Protein AF-A0ABD2ZDA0-F1 (afdb_monomer_lite)

InterPro domains:
  IPR023211 DNA polymerase, palm domain superfamily [G3DSA:3.90.1600.10] (10-129)
  IPR043502 DNA/RNA polymerase superfamily [SSF56672] (14-133)

Organism: NCBI:txid153742

pLDDT: mean 84.56, std 15.09, range [45.0, 97.44]

Secondary structure (DSSP, 8-state):
---TT---------------S----PPP---HHHHHHHHHHHHHHHHHHHTSTTEEEEETTEEEESSPPPGGGB-SSSTTSB-----EEEEEEEETTEEEEEETTS-EEEEE-STTGGG--HHHHHHHHH-TT--------------

Structure (mmCIF, N/CA/C/O backbone):
data_AF-A0ABD2ZDA0-F1
#
_entry.id   AF-A0ABD2ZDA0-F1
#
loop_
_atom_site.group_PDB
_atom_site.id
_atom_site.type_symbol
_atom_site.label_atom_id
_atom_site.label_alt_id
_atom_site.label_comp_id
_atom_site.label_asym_id
_atom_site.label_entity_id
_atom_site.label_seq_id
_atom_site.pdbx_PDB_ins_code
_atom_site.Cartn_x
_atom_site.Cartn_y
_atom_site.Cartn_z
_atom_site.occupancy
_atom_site.B_iso_or_equiv
_atom_site.auth_seq_id
_atom_site.auth_comp_id
_atom_site.auth_asym_id
_atom_site.auth_atom_id
_atom_site.pdbx_PDB_model_num
ATOM 1 N N . MET A 1 1 ? 31.468 -8.366 -7.975 1.00 45.00 1 MET A N 1
ATOM 2 C CA . MET A 1 1 ? 31.506 -8.985 -9.316 1.00 45.00 1 MET A CA 1
ATOM 3 C C . MET A 1 1 ? 30.164 -8.735 -9.974 1.00 45.00 1 MET A C 1
ATOM 5 O O . MET A 1 1 ? 29.154 -9.042 -9.355 1.00 45.00 1 MET A O 1
ATOM 9 N N . LEU A 1 2 ? 30.150 -8.108 -11.151 1.00 51.12 2 LEU A N 1
ATOM 10 C CA . LEU A 1 2 ? 28.949 -8.007 -11.988 1.00 51.12 2 LEU A CA 1
ATOM 11 C C . LEU A 1 2 ? 28.639 -9.414 -12.516 1.00 51.12 2 LEU A C 1
ATOM 13 O O . LEU A 1 2 ? 29.551 -10.078 -13.000 1.00 51.12 2 LEU A O 1
ATOM 17 N N . SER A 1 3 ? 27.410 -9.895 -12.334 1.00 70.81 3 SER A N 1
ATOM 18 C CA . SER A 1 3 ? 26.974 -11.212 -12.817 1.00 70.81 3 SER A CA 1
ATOM 19 C C . SER A 1 3 ? 26.582 -11.160 -14.296 1.00 70.81 3 SER A C 1
ATOM 21 O O . SER A 1 3 ? 26.270 -10.083 -14.806 1.00 70.81 3 SER A O 1
ATOM 23 N N . ASP A 1 4 ? 26.517 -12.323 -14.951 1.00 67.94 4 ASP A N 1
ATOM 24 C CA . ASP A 1 4 ? 26.238 -12.489 -16.392 1.00 67.94 4 ASP A CA 1
ATOM 25 C C . ASP A 1 4 ? 24.896 -11.893 -16.873 1.00 67.94 4 ASP A C 1
ATOM 27 O O . ASP A 1 4 ? 24.690 -11.715 -18.070 1.00 67.94 4 ASP A O 1
ATOM 31 N N . ASN A 1 5 ? 24.008 -11.502 -15.951 1.00 67.06 5 ASN A N 1
ATOM 32 C CA . ASN A 1 5 ? 22.731 -10.838 -16.243 1.00 67.06 5 ASN A CA 1
ATOM 33 C C . ASN A 1 5 ? 22.738 -9.325 -15.938 1.00 67.06 5 ASN A C 1
ATOM 35 O O . ASN A 1 5 ? 21.679 -8.711 -15.797 1.00 67.06 5 ASN A O 1
ATOM 39 N N . SER A 1 6 ? 23.914 -8.710 -15.795 1.00 53.19 6 SER A N 1
ATOM 40 C CA . SER A 1 6 ? 24.053 -7.281 -15.493 1.00 53.19 6 SER A CA 1
ATOM 41 C C . SER A 1 6 ? 24.325 -6.479 -16.768 1.00 53.19 6 SER A C 1
ATOM 43 O O . SER A 1 6 ? 25.424 -6.527 -17.314 1.00 53.19 6 SER A O 1
ATOM 45 N N . PHE A 1 7 ? 23.351 -5.687 -17.223 1.00 68.00 7 PHE A N 1
ATOM 46 C CA . PHE A 1 7 ? 23.544 -4.752 -18.336 1.00 68.00 7 PHE A CA 1
ATOM 47 C C . PHE A 1 7 ? 23.898 -3.362 -17.798 1.00 68.00 7 PHE A C 1
ATOM 49 O O . PHE A 1 7 ? 23.071 -2.697 -17.176 1.00 68.00 7 PHE A O 1
ATOM 56 N N . ILE A 1 8 ? 25.131 -2.909 -18.040 1.00 67.06 8 ILE A N 1
ATOM 57 C CA . ILE A 1 8 ? 25.540 -1.526 -17.771 1.00 67.06 8 ILE A CA 1
ATOM 58 C C . ILE A 1 8 ? 25.254 -0.702 -19.022 1.00 67.06 8 ILE A C 1
ATOM 60 O O . ILE A 1 8 ? 25.855 -0.920 -20.071 1.00 67.06 8 ILE A O 1
ATOM 64 N N . VAL A 1 9 ? 24.351 0.266 -18.900 1.00 57.94 9 VAL A N 1
ATOM 65 C CA . VAL A 1 9 ? 24.087 1.243 -19.957 1.00 57.94 9 VAL A CA 1
ATOM 66 C C . VAL A 1 9 ? 24.847 2.521 -19.618 1.00 57.94 9 VAL A C 1
ATOM 68 O O . VAL A 1 9 ? 24.489 3.232 -18.682 1.00 57.94 9 VAL A O 1
ATOM 71 N N . ALA A 1 10 ? 25.912 2.802 -20.368 1.00 51.44 10 ALA A N 1
ATOM 72 C CA . ALA A 1 10 ? 26.668 4.045 -20.271 1.00 51.44 10 ALA A CA 1
ATOM 73 C C . ALA A 1 10 ? 26.333 4.941 -21.470 1.00 51.44 10 ALA A C 1
ATOM 75 O O . ALA A 1 10 ? 26.442 4.516 -22.619 1.00 51.44 10 ALA A O 1
ATOM 76 N N . TYR A 1 11 ? 25.942 6.189 -21.208 1.00 52.81 11 TYR A N 1
ATOM 77 C CA . TYR A 1 11 ? 25.716 7.186 -22.252 1.00 52.81 11 TYR A CA 1
ATOM 78 C C . TYR A 1 11 ? 26.914 8.130 -22.327 1.00 52.81 11 TYR A C 1
ATOM 80 O O . TYR A 1 11 ? 27.258 8.785 -21.345 1.00 52.81 11 TYR A O 1
ATOM 88 N N . HIS A 1 12 ? 27.529 8.232 -23.504 1.00 52.88 12 HIS A N 1
ATOM 89 C CA . HIS A 1 12 ? 28.563 9.225 -23.773 1.00 52.88 12 HIS A CA 1
ATOM 90 C C . HIS A 1 12 ? 27.909 10.503 -24.317 1.00 52.88 12 HIS A C 1
ATOM 92 O O . HIS A 1 12 ? 27.517 10.555 -25.482 1.00 52.88 12 HIS A O 1
ATOM 98 N N . SER A 1 13 ? 27.766 11.545 -23.493 1.00 57.31 13 SER A N 1
ATOM 99 C CA . SER A 1 13 ? 27.327 12.860 -23.982 1.00 57.31 13 SER A CA 1
ATOM 100 C C . SER A 1 13 ? 28.547 13.668 -24.417 1.00 57.31 13 SER A C 1
ATOM 102 O O . SER A 1 13 ? 29.325 14.101 -23.566 1.00 57.31 13 SER A O 1
ATOM 104 N N . ASN A 1 14 ? 28.719 13.889 -25.720 1.00 53.97 14 ASN A N 1
ATOM 105 C CA . ASN A 1 14 ? 29.797 14.737 -26.223 1.00 53.97 14 ASN A CA 1
ATOM 106 C C . ASN A 1 14 ? 29.430 16.208 -25.952 1.00 53.97 14 ASN A C 1
ATOM 108 O O . ASN A 1 14 ? 28.667 16.814 -26.703 1.00 53.97 14 ASN A O 1
ATOM 112 N N . ARG A 1 15 ? 29.885 16.769 -24.826 1.00 52.94 15 ARG A N 1
ATOM 113 C CA . ARG A 1 15 ? 29.651 18.181 -24.494 1.00 52.94 15 ARG 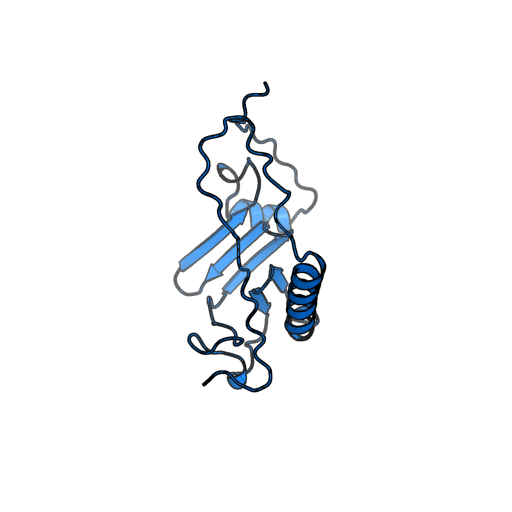A CA 1
ATOM 114 C C . ARG A 1 15 ? 30.700 19.033 -25.204 1.00 52.94 15 ARG A C 1
ATOM 116 O O . ARG A 1 15 ? 31.781 19.244 -24.667 1.00 52.94 15 ARG A O 1
ATOM 123 N N . TYR A 1 16 ? 30.383 19.527 -26.398 1.00 54.91 16 TYR A N 1
ATOM 124 C CA . TYR A 1 16 ? 31.135 20.641 -26.972 1.00 54.91 16 TYR A CA 1
ATOM 125 C C . TYR A 1 16 ? 30.946 21.873 -26.078 1.00 54.91 16 TYR A C 1
ATOM 127 O O . TYR A 1 16 ? 29.831 22.357 -25.892 1.00 54.91 16 TYR A O 1
ATOM 135 N N . SER A 1 17 ? 32.041 22.357 -25.493 1.00 53.47 17 SER A N 1
ATOM 136 C CA . SER A 1 17 ? 32.105 23.622 -24.765 1.00 53.47 17 SER A CA 1
ATOM 137 C C . SER A 1 17 ? 32.195 24.774 -25.771 1.00 53.47 17 SER A C 1
ATOM 139 O O . SER A 1 17 ? 33.286 25.244 -26.085 1.00 53.47 17 SER A O 1
ATOM 141 N N . GLY A 1 18 ? 31.060 25.187 -26.329 1.00 51.84 18 GLY A N 1
ATOM 142 C CA . GLY A 1 18 ? 30.956 26.352 -27.210 1.00 51.84 18 GLY A CA 1
ATOM 143 C C . GLY A 1 18 ? 29.926 27.329 -26.657 1.00 51.84 18 GLY A C 1
ATOM 144 O O . GLY A 1 18 ? 28.793 26.946 -26.385 1.00 51.84 18 GLY A O 1
ATOM 145 N N . SER A 1 19 ? 30.333 28.574 -26.439 1.00 55.81 19 SER A N 1
ATOM 146 C CA . SER A 1 19 ? 29.537 29.654 -25.853 1.00 55.81 19 SER A CA 1
ATOM 147 C C . SER A 1 19 ? 28.524 30.258 -26.838 1.00 55.81 19 SER A C 1
ATOM 149 O O . SER A 1 19 ? 28.593 31.457 -27.104 1.00 55.81 19 SER A O 1
ATOM 151 N N . ASP A 1 20 ? 27.593 29.465 -27.371 1.00 54.75 20 ASP A N 1
ATOM 152 C CA . ASP A 1 20 ? 26.537 29.971 -28.257 1.00 54.75 20 ASP A CA 1
ATOM 153 C C . ASP A 1 20 ? 25.182 30.036 -27.549 1.00 54.75 20 ASP A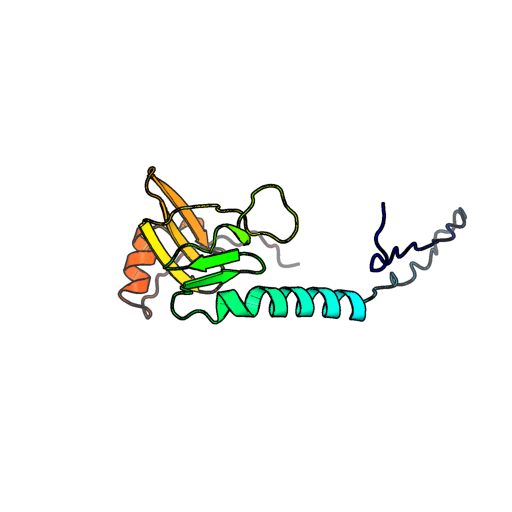 C 1
ATOM 155 O O . ASP A 1 20 ? 24.698 29.066 -26.965 1.00 54.75 20 ASP A O 1
ATOM 159 N N . ARG A 1 21 ? 24.567 31.224 -27.599 1.00 55.66 21 ARG A N 1
ATOM 160 C CA . ARG A 1 21 ? 23.268 31.541 -26.978 1.00 55.66 21 ARG A CA 1
ATOM 161 C C . ARG A 1 21 ? 22.070 30.913 -27.705 1.00 55.66 21 ARG A C 1
ATOM 163 O O . ARG A 1 21 ? 20.959 31.040 -27.208 1.00 55.66 21 ARG A O 1
ATOM 170 N N . ASP A 1 22 ? 22.315 30.178 -28.789 1.00 58.38 22 ASP A N 1
ATOM 171 C CA . ASP A 1 22 ? 21.342 29.381 -29.549 1.00 58.38 22 ASP A CA 1
ATOM 172 C C . ASP A 1 22 ? 21.603 27.873 -29.374 1.00 58.38 22 ASP A C 1
ATOM 174 O O . ASP A 1 22 ? 21.623 27.087 -30.323 1.00 58.38 22 ASP A O 1
ATOM 178 N N . TYR A 1 23 ? 21.849 27.450 -28.132 1.00 62.75 23 TYR A N 1
ATOM 179 C CA . TYR A 1 23 ? 22.054 26.045 -27.790 1.00 62.75 23 TYR A CA 1
ATOM 180 C C . TYR A 1 23 ? 20.750 25.255 -27.989 1.00 62.75 23 TYR A C 1
ATOM 182 O O . TYR A 1 23 ? 19.868 25.251 -27.126 1.00 62.75 23 TYR A O 1
ATOM 190 N N . TRP A 1 24 ? 20.617 24.572 -29.131 1.00 64.50 24 TRP A N 1
ATOM 191 C CA . TRP A 1 24 ? 19.599 23.538 -29.326 1.00 64.50 24 TRP A CA 1
ATOM 192 C C . TRP A 1 24 ? 19.752 22.498 -28.214 1.00 64.50 24 TRP A C 1
ATOM 194 O O . TRP A 1 24 ? 20.770 21.814 -28.142 1.00 64.50 24 TRP A O 1
ATOM 204 N N . ASN A 1 25 ? 18.756 22.401 -27.331 1.00 68.06 25 ASN A N 1
ATOM 205 C CA . ASN A 1 25 ? 18.695 21.380 -26.293 1.00 68.06 25 ASN A CA 1
ATOM 206 C C . ASN A 1 25 ? 18.030 20.137 -26.901 1.00 68.06 25 ASN A C 1
ATOM 208 O O . ASN A 1 25 ? 16.795 20.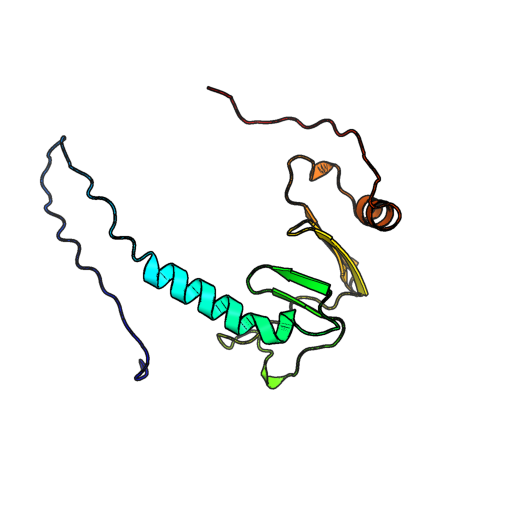098 -26.956 1.00 68.06 25 ASN A O 1
ATOM 212 N N . PRO A 1 26 ? 18.793 19.151 -27.418 1.00 67.19 26 PRO A N 1
ATOM 213 C CA . PRO A 1 26 ? 18.181 17.971 -27.998 1.00 67.19 26 PRO A CA 1
ATOM 214 C C . PRO A 1 26 ? 17.330 17.281 -26.925 1.00 67.19 26 PRO A C 1
ATOM 216 O O . PRO A 1 26 ? 17.746 17.221 -25.763 1.00 67.19 26 PRO A O 1
ATOM 219 N N . PRO A 1 27 ? 16.146 16.755 -27.284 1.00 67.44 27 PRO A N 1
ATOM 220 C CA . PRO A 1 27 ? 15.348 15.988 -26.345 1.00 67.44 27 PRO A CA 1
ATOM 221 C C . PRO A 1 27 ? 16.218 14.876 -25.762 1.00 67.44 27 PRO A C 1
ATOM 223 O O . PRO A 1 27 ? 16.902 14.149 -26.486 1.00 67.44 27 PRO A O 1
ATOM 226 N N . THR A 1 28 ? 16.233 14.781 -24.436 1.00 69.50 28 THR A N 1
ATOM 227 C CA . THR A 1 28 ? 16.944 13.718 -23.737 1.00 69.50 28 THR A CA 1
ATOM 228 C C . THR A 1 28 ? 16.457 12.379 -24.273 1.00 69.50 28 THR A C 1
ATOM 230 O O . THR A 1 28 ? 15.254 12.112 -24.285 1.00 69.50 28 THR A O 1
ATOM 233 N N . ASN A 1 29 ? 17.393 11.539 -24.729 1.00 70.62 29 ASN A N 1
ATOM 234 C CA . ASN A 1 29 ? 17.090 10.172 -25.139 1.00 70.62 29 ASN A CA 1
ATOM 235 C C . ASN A 1 29 ? 16.457 9.446 -23.948 1.00 70.62 29 ASN A C 1
ATOM 237 O O . ASN A 1 29 ? 17.143 9.021 -23.019 1.00 70.62 29 ASN A O 1
ATOM 241 N N . SER A 1 30 ? 15.131 9.353 -23.956 1.00 79.00 30 SER A N 1
ATOM 242 C CA . SER A 1 30 ? 14.365 8.629 -22.955 1.00 79.00 30 SER A CA 1
ATOM 243 C C . SER A 1 30 ? 14.122 7.220 -23.477 1.00 79.00 30 SER A C 1
ATOM 245 O O . SER A 1 30 ? 13.498 7.011 -24.514 1.00 79.00 30 SER A O 1
ATOM 247 N N . ALA A 1 31 ? 14.636 6.227 -22.754 1.00 88.50 31 ALA A N 1
ATOM 248 C CA . ALA A 1 31 ? 14.379 4.823 -23.047 1.00 88.50 31 ALA A CA 1
ATOM 249 C C . ALA A 1 31 ? 13.024 4.414 -22.446 1.00 88.50 31 ALA A C 1
ATOM 251 O O . ALA A 1 31 ? 12.958 3.677 -21.461 1.00 88.50 31 ALA A O 1
ATOM 252 N N . VAL A 1 32 ? 11.930 4.931 -23.011 1.00 90.56 32 VAL A N 1
ATOM 253 C CA . VAL A 1 32 ? 10.557 4.693 -22.522 1.00 90.56 32 VAL A CA 1
ATOM 254 C C . VAL A 1 32 ? 10.238 3.196 -22.461 1.00 90.56 32 VAL A C 1
ATOM 256 O O . VAL A 1 32 ? 9.603 2.730 -21.517 1.00 90.56 32 VAL A O 1
ATOM 259 N N . GLN A 1 33 ? 10.747 2.423 -23.420 1.00 92.12 33 GLN A N 1
ATOM 260 C CA . GLN A 1 33 ? 10.592 0.972 -23.485 1.00 92.12 33 GLN A CA 1
ATOM 261 C C . GLN A 1 33 ? 11.245 0.280 -22.280 1.00 92.12 33 GLN A C 1
ATOM 263 O O . GLN A 1 33 ? 10.652 -0.624 -21.695 1.00 92.12 33 GLN A O 1
ATOM 268 N N . LEU A 1 34 ? 12.433 0.736 -21.866 1.00 92.81 34 LEU A N 1
ATOM 269 C CA . LEU A 1 34 ? 13.127 0.195 -20.697 1.00 92.81 34 LEU A CA 1
ATOM 270 C C . LEU A 1 34 ? 12.372 0.537 -19.405 1.00 92.81 34 LEU A C 1
ATOM 272 O O . LEU A 1 34 ? 12.170 -0.333 -18.563 1.00 92.81 34 LEU A O 1
ATOM 276 N N . ALA A 1 35 ? 11.888 1.775 -19.269 1.00 93.69 35 ALA A N 1
ATOM 277 C CA . ALA A 1 35 ? 11.078 2.184 -18.120 1.00 93.69 35 ALA A CA 1
ATOM 278 C C . ALA A 1 35 ? 9.769 1.377 -18.009 1.00 93.69 35 ALA A C 1
ATOM 280 O O . ALA A 1 35 ? 9.379 0.958 -16.913 1.00 93.69 35 ALA A O 1
ATOM 281 N N . ALA A 1 36 ? 9.116 1.105 -19.143 1.00 95.56 36 ALA A N 1
ATOM 282 C CA . ALA A 1 36 ? 7.935 0.251 -19.204 1.00 95.56 36 ALA A CA 1
ATOM 283 C C . ALA A 1 36 ? 8.263 -1.188 -18.777 1.00 95.56 36 ALA A C 1
ATOM 285 O O . ALA A 1 36 ? 7.560 -1.745 -17.933 1.00 95.56 36 ALA A O 1
ATOM 286 N N . ALA A 1 37 ? 9.360 -1.760 -19.285 1.00 96.81 37 ALA A N 1
ATOM 287 C CA . ALA A 1 37 ? 9.806 -3.105 -18.925 1.00 96.81 37 ALA A CA 1
ATOM 288 C C . ALA A 1 37 ? 10.111 -3.237 -17.423 1.00 96.81 37 ALA A C 1
ATOM 290 O O . ALA A 1 37 ? 9.671 -4.200 -16.794 1.00 96.81 37 ALA A O 1
ATOM 291 N N . ILE A 1 38 ? 10.789 -2.250 -16.824 1.00 95.88 38 ILE A N 1
ATOM 292 C CA . ILE A 1 38 ? 11.061 -2.205 -15.377 1.00 95.88 38 ILE A CA 1
ATOM 293 C C . ILE A 1 38 ? 9.746 -2.176 -14.589 1.00 95.88 38 ILE A C 1
ATOM 295 O O . ILE A 1 38 ? 9.547 -2.975 -13.674 1.00 95.88 38 ILE A O 1
ATOM 299 N N . THR A 1 39 ? 8.819 -1.297 -14.974 1.00 96.75 39 THR A N 1
ATOM 300 C CA . THR A 1 39 ? 7.534 -1.134 -14.276 1.00 96.75 39 THR A CA 1
ATOM 301 C C . THR A 1 39 ? 6.675 -2.399 -14.353 1.00 96.75 39 THR A C 1
ATOM 303 O O . THR A 1 39 ? 6.080 -2.809 -13.356 1.00 96.75 39 THR A O 1
ATOM 306 N N . VAL A 1 40 ? 6.608 -3.037 -15.524 1.00 97.38 40 VAL A N 1
ATOM 307 C CA . VAL A 1 40 ? 5.882 -4.302 -15.713 1.00 97.38 40 VAL A CA 1
ATOM 308 C C . VAL A 1 40 ? 6.526 -5.420 -14.900 1.00 97.38 40 VAL A C 1
ATOM 310 O O . VAL A 1 40 ? 5.812 -6.141 -14.208 1.00 97.38 40 VAL A O 1
ATOM 313 N N . SER A 1 41 ? 7.857 -5.522 -14.911 1.00 97.00 41 SER A N 1
ATOM 314 C CA . SER A 1 41 ? 8.585 -6.533 -14.134 1.00 97.00 41 SER A CA 1
ATOM 315 C C . SER A 1 41 ? 8.309 -6.396 -12.635 1.00 97.00 41 SER A C 1
ATOM 317 O O . SER A 1 41 ? 8.015 -7.390 -11.974 1.00 97.00 41 SER A O 1
ATOM 319 N N . ALA A 1 42 ? 8.301 -5.167 -12.108 1.00 96.62 42 ALA A N 1
ATOM 320 C CA . ALA A 1 42 ? 7.945 -4.902 -10.715 1.00 96.62 42 ALA A CA 1
ATOM 321 C C . ALA A 1 42 ? 6.496 -5.317 -10.391 1.00 96.62 42 ALA A C 1
ATOM 323 O O . ALA A 1 42 ? 6.242 -5.946 -9.367 1.00 96.62 42 ALA A O 1
ATOM 324 N N . ARG A 1 43 ? 5.533 -5.039 -11.282 1.00 96.62 43 ARG A N 1
ATOM 325 C CA . ARG A 1 43 ? 4.129 -5.454 -11.093 1.00 96.62 43 ARG A CA 1
ATOM 326 C C . ARG A 1 43 ? 3.953 -6.970 -11.130 1.00 96.62 43 ARG A C 1
ATOM 328 O O . ARG A 1 43 ? 3.213 -7.503 -10.309 1.00 96.62 43 ARG A O 1
ATOM 335 N N . ILE A 1 44 ? 4.633 -7.654 -12.053 1.00 97.25 44 ILE A N 1
ATOM 336 C CA . ILE A 1 44 ? 4.638 -9.121 -12.130 1.00 97.25 44 ILE A CA 1
ATOM 337 C C . ILE A 1 44 ? 5.221 -9.706 -10.841 1.00 97.25 44 ILE A C 1
ATOM 339 O O . ILE A 1 44 ? 4.630 -10.621 -10.276 1.00 97.25 44 ILE A O 1
ATOM 343 N N . TYR A 1 45 ? 6.323 -9.142 -10.340 1.00 96.38 45 TYR A N 1
ATOM 344 C CA . TYR A 1 45 ? 6.923 -9.546 -9.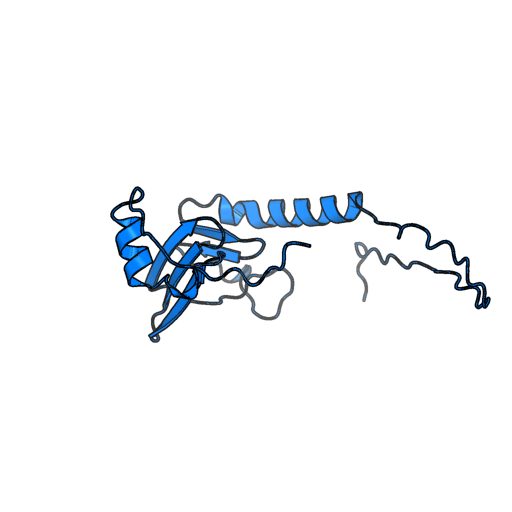069 1.00 96.38 45 TYR A CA 1
ATOM 345 C C . TYR A 1 45 ? 5.960 -9.366 -7.881 1.00 96.38 45 TYR A C 1
ATOM 347 O O . TYR A 1 45 ? 5.883 -10.235 -7.018 1.00 96.38 45 TYR A O 1
ATOM 355 N N . MET A 1 46 ? 5.184 -8.278 -7.849 1.00 97.44 46 MET A N 1
ATOM 356 C CA . MET A 1 46 ? 4.219 -8.011 -6.774 1.00 97.44 46 MET A CA 1
ATOM 357 C C . MET A 1 46 ? 2.938 -8.859 -6.861 1.00 97.44 46 MET A C 1
ATOM 359 O O . MET A 1 46 ? 2.267 -9.079 -5.850 1.00 97.44 46 MET A O 1
ATOM 363 N N . TYR A 1 47 ? 2.578 -9.351 -8.050 1.00 97.38 47 TYR A N 1
ATOM 364 C CA . TYR A 1 47 ? 1.304 -10.030 -8.304 1.00 97.38 47 TYR A CA 1
ATOM 365 C C . TYR A 1 47 ? 1.004 -11.232 -7.382 1.00 97.38 47 TYR A C 1
ATOM 367 O O . TYR A 1 47 ? -0.131 -11.321 -6.901 1.00 97.38 47 TYR A O 1
ATOM 375 N N . PRO A 1 48 ? 1.958 -12.129 -7.050 1.00 96.12 48 PRO A N 1
ATOM 376 C CA . PRO A 1 48 ? 1.714 -13.234 -6.121 1.00 96.12 48 PRO A CA 1
ATOM 377 C C . PRO A 1 48 ? 1.278 -12.784 -4.724 1.00 96.12 48 PRO A C 1
ATOM 379 O O . PRO A 1 48 ? 0.594 -13.534 -4.036 1.00 96.12 48 PRO A O 1
ATOM 382 N N . TYR A 1 49 ? 1.661 -11.577 -4.301 1.00 96.50 49 TYR A N 1
ATOM 383 C CA . TYR A 1 49 ? 1.304 -11.019 -2.997 1.00 96.50 49 TYR A CA 1
ATOM 384 C C . TYR A 1 49 ? -0.036 -10.283 -3.048 1.00 96.50 49 TYR A C 1
ATOM 386 O O . TYR A 1 49 ? -0.853 -10.436 -2.145 1.00 96.50 49 TYR A O 1
ATOM 394 N N . ILE A 1 50 ? -0.285 -9.549 -4.136 1.00 96.19 50 ILE A N 1
ATOM 395 C CA . ILE A 1 50 ? -1.532 -8.801 -4.362 1.00 96.19 50 ILE A CA 1
ATOM 396 C C . ILE A 1 50 ? -2.717 -9.746 -4.599 1.00 96.19 50 ILE A C 1
ATOM 398 O O . ILE A 1 50 ? -3.833 -9.472 -4.172 1.00 96.19 50 ILE A O 1
ATOM 402 N N . SER A 1 51 ? -2.487 -10.877 -5.268 1.00 96.69 51 SER A N 1
ATOM 403 C CA . SER A 1 51 ? -3.528 -11.870 -5.570 1.00 96.69 51 SER A CA 1
ATOM 404 C C . SER A 1 51 ? -3.908 -12.758 -4.378 1.00 96.69 51 SER A C 1
ATOM 406 O O . SER A 1 51 ? -4.798 -13.605 -4.496 1.00 96.69 51 SER A O 1
ATOM 408 N N . LYS A 1 52 ? -3.261 -12.589 -3.216 1.00 96.56 52 LYS A N 1
ATOM 409 C CA . LYS A 1 52 ? -3.615 -13.332 -2.004 1.00 96.56 52 LYS A CA 1
ATOM 410 C C . LYS A 1 52 ? -4.995 -12.907 -1.502 1.00 96.56 52 LYS A C 1
ATOM 412 O O . LYS A 1 52 ? -5.327 -11.728 -1.478 1.00 96.56 52 LYS A O 1
ATOM 417 N N . LYS A 1 53 ? -5.775 -13.874 -1.008 1.00 96.44 53 LYS A N 1
ATOM 418 C CA . LYS A 1 53 ? -7.114 -13.618 -0.441 1.00 96.44 53 LYS A CA 1
ATOM 419 C C . LYS A 1 53 ? -7.096 -12.688 0.775 1.00 96.44 53 LYS A C 1
ATOM 421 O O . LYS A 1 53 ? -8.098 -12.051 1.059 1.00 96.44 53 LYS A O 1
ATOM 426 N N . ASP A 1 54 ? -5.986 -12.655 1.502 1.00 96.62 54 ASP A N 1
ATOM 427 C CA . ASP A 1 54 ? -5.774 -11.831 2.690 1.00 96.62 54 ASP A CA 1
ATOM 428 C C . ASP A 1 54 ? -4.993 -10.543 2.390 1.00 96.62 54 ASP A C 1
ATOM 430 O O . ASP A 1 54 ? -4.434 -9.950 3.309 1.00 96.62 54 ASP A O 1
ATOM 434 N N . CYS A 1 55 ? -4.929 -10.114 1.125 1.00 96.81 55 CYS A N 1
ATOM 435 C CA . CYS A 1 55 ? -4.374 -8.818 0.753 1.00 96.81 55 CYS A CA 1
ATOM 436 C C . CYS A 1 55 ? -5.409 -7.708 0.950 1.00 96.81 55 CYS A C 1
ATOM 438 O O . CYS A 1 55 ? -6.417 -7.657 0.249 1.00 96.81 55 CYS A O 1
ATOM 440 N N . TYR A 1 56 ? -5.135 -6.794 1.882 1.00 96.06 56 TYR A N 1
ATOM 441 C CA . TYR A 1 56 ? -6.011 -5.660 2.184 1.00 96.06 56 TYR A CA 1
ATOM 442 C C . TYR A 1 56 ? -5.647 -4.401 1.397 1.00 96.06 56 TYR A C 1
ATOM 444 O O . TYR A 1 56 ? -6.523 -3.604 1.071 1.00 96.06 56 TYR A O 1
ATOM 452 N N . TYR A 1 57 ? -4.362 -4.200 1.101 1.00 97.00 57 TYR A N 1
ATOM 453 C CA . TYR A 1 57 ? -3.887 -3.000 0.414 1.00 97.00 57 TYR A CA 1
ATOM 454 C C . TYR A 1 57 ? -2.535 -3.227 -0.264 1.00 97.00 57 TYR A C 1
ATOM 456 O O . TYR A 1 57 ? -1.726 -4.033 0.193 1.00 97.00 57 TYR A O 1
ATOM 464 N N . THR A 1 58 ? -2.271 -2.472 -1.330 1.00 96.44 58 THR A N 1
ATOM 465 C CA . THR A 1 58 ? -0.964 -2.405 -1.991 1.00 96.44 58 THR A CA 1
ATOM 466 C C . THR A 1 58 ? -0.724 -1.017 -2.587 1.00 96.44 58 THR A C 1
ATOM 468 O O . THR A 1 58 ? -1.644 -0.388 -3.113 1.00 96.44 58 THR A O 1
ATOM 471 N N . ASP A 1 59 ? 0.518 -0.538 -2.522 1.00 95.00 59 ASP A N 1
ATOM 472 C CA . ASP A 1 59 ? 0.981 0.638 -3.265 1.00 95.00 59 ASP A CA 1
ATOM 473 C C . ASP A 1 59 ? 2.419 0.409 -3.727 1.00 95.00 59 ASP A C 1
ATOM 475 O O . ASP A 1 59 ? 3.328 0.335 -2.903 1.00 95.00 59 ASP A O 1
ATOM 479 N N . THR A 1 60 ? 2.605 0.320 -5.045 1.00 93.62 60 THR A N 1
ATOM 480 C CA . THR A 1 60 ? 3.893 0.171 -5.745 1.00 93.62 60 THR A CA 1
ATOM 481 C C . THR A 1 60 ? 4.710 -1.062 -5.332 1.00 93.62 60 THR A C 1
ATOM 483 O O . THR A 1 60 ? 4.703 -2.051 -6.058 1.00 93.62 60 THR A O 1
ATOM 486 N N . ASP A 1 61 ? 5.401 -1.004 -4.198 1.00 94.31 61 ASP A N 1
ATOM 487 C CA . ASP A 1 61 ? 6.330 -1.998 -3.649 1.00 94.31 61 ASP A CA 1
ATOM 488 C C . ASP A 1 61 ? 5.961 -2.434 -2.216 1.00 94.31 61 ASP A C 1
ATOM 490 O O . ASP A 1 61 ? 6.711 -3.152 -1.557 1.00 94.31 61 ASP A O 1
ATOM 494 N N . SER A 1 62 ? 4.777 -2.042 -1.739 1.00 95.38 62 SER A N 1
ATOM 495 C CA . SER A 1 62 ? 4.251 -2.391 -0.417 1.00 95.38 62 SER A CA 1
ATOM 496 C C . SER A 1 62 ? 2.978 -3.235 -0.504 1.00 95.38 62 SER A C 1
ATOM 498 O O . SER A 1 62 ? 2.195 -3.133 -1.457 1.00 95.38 62 SER A O 1
ATOM 500 N N . VAL A 1 63 ? 2.757 -4.073 0.511 1.00 96.94 63 VAL A N 1
ATOM 501 C CA . VAL A 1 63 ? 1.547 -4.885 0.663 1.00 96.94 63 VAL A CA 1
ATOM 502 C C . VAL A 1 63 ? 1.148 -4.969 2.135 1.00 96.94 63 VAL A C 1
ATOM 504 O O . VAL A 1 63 ? 2.003 -5.095 3.009 1.00 96.94 63 VAL A O 1
ATOM 507 N N . VAL A 1 64 ? -0.154 -4.908 2.406 1.00 97.25 64 VAL A N 1
ATOM 508 C CA . VAL A 1 64 ? -0.736 -5.137 3.731 1.00 97.25 64 VAL A CA 1
ATOM 509 C C . VAL A 1 64 ? -1.503 -6.449 3.693 1.00 97.25 64 VAL A C 1
ATOM 511 O O . VAL A 1 64 ? -2.443 -6.598 2.910 1.00 97.25 64 VAL A O 1
ATOM 514 N N . LEU A 1 65 ? -1.091 -7.399 4.5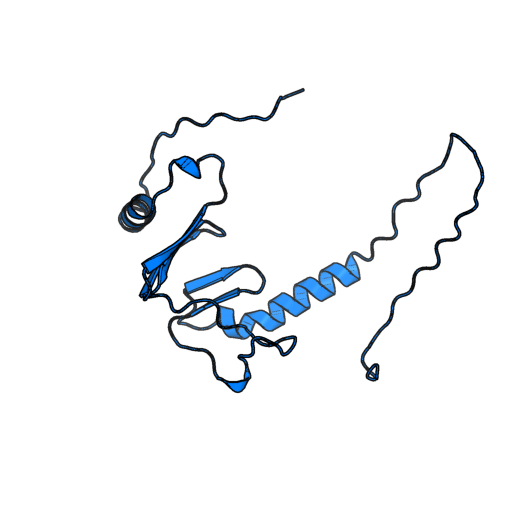31 1.00 97.00 65 LEU A N 1
ATOM 515 C CA . LEU A 1 65 ? -1.601 -8.767 4.534 1.00 97.00 65 LEU A CA 1
ATOM 516 C C . LEU A 1 65 ? -2.176 -9.142 5.900 1.00 97.00 65 LEU A C 1
ATOM 518 O O . LEU A 1 65 ? -1.676 -8.701 6.932 1.00 97.00 65 LEU A O 1
ATOM 522 N N . GLY A 1 66 ? -3.197 -9.998 5.902 1.00 96.19 66 GLY A N 1
ATOM 523 C CA . GLY A 1 66 ? -3.752 -10.576 7.128 1.00 96.19 66 GLY A CA 1
ATOM 524 C C . GLY A 1 66 ? -2.880 -11.655 7.757 1.00 96.19 66 GLY A C 1
ATOM 525 O O . GLY A 1 66 ? -2.971 -11.883 8.962 1.00 96.19 66 GLY A O 1
ATOM 526 N N . LYS A 1 67 ? -2.031 -12.319 6.969 1.00 94.44 67 LYS A N 1
ATOM 527 C CA . LYS A 1 67 ? -1.056 -13.297 7.456 1.00 94.44 67 LYS A CA 1
ATOM 528 C C . LYS A 1 67 ? 0.369 -12.823 7.172 1.00 94.44 67 LYS A C 1
ATOM 530 O O . LYS A 1 67 ? 0.612 -12.219 6.124 1.00 94.44 67 LYS A O 1
ATOM 535 N N . PRO A 1 68 ? 1.326 -13.137 8.063 1.00 94.25 68 PRO A N 1
ATOM 536 C CA . PRO A 1 68 ? 2.724 -12.796 7.845 1.00 94.25 68 PRO A CA 1
ATOM 537 C C . PRO A 1 68 ? 3.269 -13.485 6.590 1.00 94.25 68 PRO A C 1
ATOM 539 O O . PRO A 1 68 ? 2.853 -14.591 6.227 1.00 94.25 68 PRO A O 1
ATOM 542 N N . LEU A 1 69 ? 4.219 -12.822 5.931 1.00 94.88 69 LEU A N 1
ATOM 543 C CA . LEU A 1 69 ? 4.962 -13.429 4.834 1.00 94.88 69 LEU A CA 1
ATOM 544 C C . LEU A 1 69 ? 5.933 -14.501 5.364 1.00 94.88 69 LEU A C 1
ATOM 546 O O . LEU A 1 69 ? 6.401 -14.406 6.500 1.00 94.88 69 LEU A O 1
ATOM 550 N N . PRO A 1 70 ? 6.256 -15.514 4.544 1.00 94.69 70 PRO A N 1
ATOM 551 C CA . PRO A 1 70 ? 7.325 -16.462 4.837 1.00 94.69 70 PRO A CA 1
ATOM 552 C C . PRO A 1 70 ? 8.667 -15.765 5.129 1.00 94.69 70 PRO A C 1
ATOM 554 O O . PRO A 1 70 ? 9.001 -14.750 4.516 1.00 94.69 70 PRO A O 1
ATOM 557 N N . SER A 1 71 ? 9.454 -16.297 6.066 1.00 94.88 71 SER A N 1
ATOM 558 C CA . SER A 1 71 ? 10.712 -15.669 6.503 1.00 94.88 71 SER A CA 1
ATOM 559 C C . SER A 1 71 ? 11.795 -15.639 5.419 1.00 94.88 71 SER A C 1
ATOM 561 O O . SER A 1 71 ? 12.692 -14.802 5.469 1.00 94.88 71 SER A O 1
ATOM 563 N N . ASP A 1 72 ? 11.709 -16.505 4.410 1.00 95.62 72 ASP A N 1
ATOM 564 C CA . ASP A 1 72 ? 12.631 -16.559 3.277 1.00 95.62 72 ASP A CA 1
ATOM 565 C C . ASP A 1 72 ? 12.505 -15.344 2.348 1.00 95.62 72 ASP A C 1
ATOM 567 O O . ASP A 1 72 ? 13.506 -14.944 1.746 1.00 95.62 72 ASP A O 1
ATOM 571 N N . VAL A 1 73 ? 11.332 -14.706 2.285 1.00 95.62 73 VAL A N 1
ATOM 572 C CA . VAL A 1 73 ? 11.099 -13.497 1.474 1.00 95.62 73 VAL A CA 1
ATOM 573 C C . VAL A 1 73 ? 11.223 -12.194 2.267 1.00 95.62 73 VAL A C 1
ATOM 575 O O . VAL A 1 73 ? 11.093 -11.119 1.681 1.00 95.62 73 VAL A O 1
ATOM 578 N N . ILE A 1 74 ? 11.508 -12.265 3.572 1.00 96.31 74 ILE A N 1
ATOM 579 C CA . ILE A 1 74 ? 11.660 -11.097 4.450 1.00 96.31 74 ILE A CA 1
ATOM 580 C C . ILE A 1 74 ? 13.144 -10.834 4.735 1.00 96.31 74 ILE A C 1
ATOM 582 O O . ILE A 1 74 ? 13.888 -11.718 5.156 1.00 96.31 74 ILE A O 1
ATOM 586 N N . SER A 1 75 ? 13.594 -9.599 4.528 1.00 96.56 75 SER A N 1
ATOM 587 C CA . SER A 1 75 ? 14.890 -9.096 4.988 1.00 96.56 75 SER A CA 1
ATOM 588 C C . SER A 1 75 ? 14.926 -7.571 4.911 1.00 96.56 75 SER A C 1
ATOM 590 O O . SER A 1 75 ? 14.455 -6.986 3.943 1.00 96.56 75 SER A O 1
ATOM 592 N N . SER A 1 76 ? 15.531 -6.919 5.904 1.00 95.31 76 SER A N 1
ATOM 593 C CA . SER A 1 76 ? 15.750 -5.466 5.896 1.00 95.31 76 SER A CA 1
ATOM 594 C C . SER A 1 76 ? 16.990 -5.029 5.108 1.00 95.31 76 SER A C 1
ATOM 596 O O . SER A 1 76 ? 17.172 -3.833 4.896 1.00 95.31 76 SER A O 1
ATOM 598 N N . SER A 1 77 ? 17.851 -5.966 4.698 1.00 95.38 77 SER A N 1
ATOM 599 C CA . SER A 1 77 ? 19.158 -5.672 4.093 1.00 95.38 77 SER A CA 1
ATOM 600 C C . SER A 1 77 ? 19.377 -6.313 2.723 1.00 95.38 77 SER A C 1
ATOM 602 O O . SER A 1 77 ? 20.212 -5.835 1.956 1.00 95.38 77 SER A O 1
ATOM 604 N N . VAL A 1 78 ? 18.649 -7.381 2.389 1.00 96.56 78 VAL A N 1
ATOM 605 C CA . VAL A 1 78 ? 18.801 -8.082 1.108 1.00 96.56 78 VAL A CA 1
ATOM 606 C C . VAL A 1 78 ? 17.909 -7.444 0.045 1.00 96.56 78 VAL A C 1
ATOM 608 O O . VAL A 1 78 ? 16.691 -7.381 0.197 1.00 96.56 78 VAL A O 1
ATOM 611 N N . LEU A 1 79 ? 18.519 -7.012 -1.062 1.00 94.38 79 LEU A N 1
ATOM 612 C CA . LEU A 1 79 ? 17.807 -6.441 -2.205 1.00 94.38 79 LEU A CA 1
ATOM 613 C C . LEU A 1 79 ? 16.782 -7.433 -2.776 1.00 94.38 79 LEU A C 1
ATOM 615 O O . LEU A 1 79 ? 17.083 -8.610 -2.966 1.00 94.38 79 LEU A O 1
ATOM 619 N N . GLY A 1 80 ? 15.584 -6.934 -3.083 1.00 91.38 80 GLY A N 1
ATOM 620 C CA . GLY A 1 80 ? 14.501 -7.740 -3.650 1.00 91.38 80 GLY A CA 1
ATOM 621 C C . GLY A 1 80 ? 13.763 -8.612 -2.632 1.00 91.38 80 GLY A C 1
ATOM 622 O O . GLY A 1 80 ? 12.957 -9.439 -3.043 1.00 91.38 80 GLY A O 1
ATOM 623 N N . LYS A 1 81 ? 14.024 -8.450 -1.329 1.00 96.00 81 LYS A N 1
ATOM 624 C CA . LYS A 1 81 ? 13.199 -9.007 -0.248 1.00 96.00 81 LYS A CA 1
ATOM 625 C C . LYS A 1 81 ? 12.366 -7.911 0.412 1.00 96.00 81 LYS A C 1
ATOM 627 O O . LYS A 1 81 ? 12.725 -6.736 0.366 1.00 96.00 81 LYS A O 1
ATOM 632 N N . PHE A 1 82 ? 11.261 -8.306 1.039 1.00 97.06 82 PHE A N 1
ATOM 633 C CA . PHE A 1 82 ? 10.401 -7.381 1.769 1.00 97.06 82 PHE A CA 1
ATOM 634 C C . PHE A 1 82 ? 10.998 -7.034 3.126 1.00 97.06 82 PHE A C 1
ATOM 636 O O . PHE A 1 82 ? 11.431 -7.907 3.879 1.00 97.06 82 PHE A O 1
ATOM 643 N N . LYS A 1 83 ? 10.935 -5.757 3.486 1.00 96.62 83 LYS A N 1
ATOM 644 C CA . LYS A 1 83 ? 11.170 -5.311 4.854 1.00 96.62 83 LYS A CA 1
ATOM 645 C C . LYS A 1 83 ? 9.850 -5.365 5.624 1.00 96.62 83 LYS A C 1
ATOM 647 O O . LYS A 1 83 ? 8.838 -4.853 5.155 1.00 96.62 83 LYS A O 1
ATOM 652 N N . LEU A 1 84 ? 9.860 -5.975 6.808 1.00 95.31 84 LEU A N 1
ATOM 653 C CA . LEU A 1 84 ? 8.735 -5.874 7.736 1.00 95.31 84 LEU A CA 1
ATOM 654 C C . LEU A 1 84 ? 8.740 -4.463 8.344 1.00 95.31 84 LEU A C 1
ATOM 656 O O . LEU A 1 84 ? 9.651 -4.131 9.100 1.00 95.31 84 LEU A O 1
ATOM 660 N N . GLU A 1 85 ? 7.771 -3.630 7.960 1.00 93.50 85 GLU A N 1
ATOM 661 C CA . GLU A 1 85 ? 7.676 -2.235 8.421 1.00 93.50 85 GLU A CA 1
ATOM 662 C C . GLU A 1 85 ? 6.865 -2.101 9.713 1.00 93.50 85 GLU A C 1
ATOM 664 O O . GLU A 1 85 ? 7.337 -1.497 10.673 1.00 93.50 85 GLU A O 1
ATOM 669 N N . ASP A 1 86 ? 5.655 -2.662 9.750 1.00 93.00 86 ASP A N 1
ATOM 670 C CA . ASP A 1 86 ? 4.708 -2.470 10.847 1.00 93.00 86 ASP A CA 1
ATOM 671 C C . ASP A 1 86 ? 3.855 -3.734 11.073 1.00 93.00 86 ASP A C 1
ATOM 673 O O . ASP A 1 86 ? 3.447 -4.408 10.125 1.00 93.00 86 ASP A O 1
ATOM 677 N N . GLU A 1 87 ? 3.531 -4.016 12.338 1.00 93.56 87 GLU A N 1
ATOM 678 C CA . GLU A 1 87 ? 2.512 -4.995 12.734 1.00 93.56 87 GLU A CA 1
ATOM 679 C C . GLU A 1 87 ? 1.208 -4.261 13.076 1.00 93.56 87 GLU A C 1
ATOM 681 O O . GLU A 1 87 ? 1.085 -3.598 14.113 1.00 93.56 87 GLU A O 1
ATOM 686 N N . ILE A 1 88 ? 0.238 -4.348 12.165 1.00 94.81 88 ILE A N 1
ATOM 687 C CA . ILE A 1 88 ? -1.005 -3.574 12.215 1.00 94.81 88 ILE A CA 1
ATOM 688 C C . ILE A 1 88 ? -2.044 -4.288 13.083 1.00 94.81 88 ILE A C 1
ATOM 690 O O . ILE A 1 88 ? -2.373 -5.446 12.845 1.00 94.81 88 ILE A O 1
ATOM 694 N N . MET A 1 89 ? -2.603 -3.568 14.059 1.00 93.75 89 MET A N 1
ATOM 695 C CA . MET A 1 89 ? -3.700 -4.058 14.905 1.00 93.75 89 MET A CA 1
ATOM 696 C C . MET A 1 89 ? -5.068 -3.762 14.284 1.00 93.75 89 MET A C 1
ATOM 698 O O . MET A 1 89 ? -5.978 -4.584 14.347 1.00 93.75 89 MET A O 1
ATOM 702 N N . LYS A 1 90 ? -5.212 -2.571 13.695 1.00 93.69 90 LYS A N 1
ATOM 703 C CA . LYS A 1 90 ? -6.437 -2.089 13.050 1.00 93.69 90 LYS A CA 1
ATOM 704 C C . LYS A 1 90 ? -6.059 -1.139 11.923 1.00 93.69 90 LYS A C 1
ATOM 706 O O . LYS A 1 90 ? -5.161 -0.319 12.101 1.00 93.69 90 LYS A O 1
ATOM 711 N N . GLY A 1 91 ? -6.746 -1.225 10.788 1.00 95.06 91 GLY A N 1
ATOM 712 C CA . GLY A 1 91 ? -6.538 -0.296 9.684 1.00 95.06 91 GLY A CA 1
ATOM 713 C C . GLY A 1 91 ? -7.749 -0.169 8.769 1.00 95.06 91 GLY A C 1
ATOM 714 O O . GLY A 1 91 ? -8.491 -1.128 8.573 1.00 95.06 91 GLY A O 1
ATOM 715 N N . TYR A 1 92 ? -7.915 1.023 8.208 1.00 96.25 92 TYR A N 1
ATOM 716 C CA . TYR A 1 92 ? -8.911 1.380 7.208 1.00 96.25 92 TYR A CA 1
ATOM 717 C C . TYR A 1 92 ? -8.187 1.754 5.916 1.00 96.25 92 TYR A C 1
ATOM 719 O O . TYR A 1 92 ? -7.398 2.697 5.892 1.00 96.25 92 TYR A O 1
ATOM 727 N N . PHE A 1 93 ? -8.461 1.026 4.836 1.00 95.62 93 PHE A N 1
ATOM 728 C CA . PHE A 1 93 ? -7.843 1.221 3.523 1.00 95.62 93 PHE A CA 1
ATOM 729 C C . PHE A 1 93 ? -8.940 1.543 2.509 1.00 95.62 93 PHE A C 1
ATOM 731 O O . PHE A 1 93 ? -9.457 0.657 1.837 1.00 95.62 93 PHE A O 1
ATOM 738 N N . LEU A 1 94 ? -9.357 2.810 2.461 1.00 94.06 94 LEU A N 1
ATOM 739 C CA . LEU A 1 94 ? -10.580 3.208 1.756 1.00 94.06 94 LEU A CA 1
ATOM 740 C C . LEU A 1 94 ? -10.361 3.415 0.256 1.00 94.06 94 LEU A C 1
ATOM 742 O O . LEU A 1 94 ? -11.252 3.146 -0.545 1.00 94.06 94 LEU A O 1
ATOM 746 N N . ALA A 1 95 ? -9.185 3.910 -0.132 1.00 92.50 95 ALA A N 1
ATOM 747 C CA . ALA A 1 95 ? -8.850 4.181 -1.526 1.00 92.50 95 ALA A CA 1
ATOM 748 C C . ALA A 1 95 ? -7.322 4.224 -1.729 1.00 92.50 95 ALA A C 1
ATOM 750 O O . ALA A 1 95 ? -6.564 4.292 -0.754 1.00 92.50 95 ALA A O 1
ATOM 751 N N . PRO A 1 96 ? -6.828 4.227 -2.983 1.00 93.62 96 PRO A N 1
ATOM 752 C CA . PRO A 1 96 ? -5.406 4.405 -3.258 1.00 93.62 96 PRO A CA 1
ATOM 753 C C . PRO A 1 96 ? -4.851 5.661 -2.574 1.00 93.62 96 PRO A C 1
ATOM 755 O O . PRO A 1 96 ? -5.320 6.772 -2.816 1.00 93.62 96 PRO A O 1
ATOM 758 N N . LYS A 1 97 ? -3.826 5.490 -1.730 1.00 92.00 97 LYS A N 1
ATOM 759 C CA . LYS A 1 97 ? -3.173 6.567 -0.956 1.00 92.00 97 LYS A CA 1
ATOM 760 C C . LYS A 1 97 ? -4.104 7.287 0.037 1.00 92.00 97 LYS A C 1
ATOM 762 O O . LYS A 1 97 ? -3.799 8.409 0.447 1.00 92.00 97 LYS A O 1
ATOM 767 N N . SER A 1 98 ? -5.190 6.622 0.436 1.00 93.88 98 SER A N 1
ATOM 768 C CA . SER A 1 98 ? -6.130 7.031 1.480 1.00 93.88 98 SER A CA 1
ATOM 769 C C . SER A 1 98 ? -6.323 5.882 2.470 1.00 93.88 98 SER A C 1
ATOM 771 O O . SER A 1 98 ? -7.122 4.968 2.246 1.00 93.88 98 SER A O 1
ATOM 773 N N . TYR A 1 99 ? -5.536 5.896 3.542 1.00 95.31 99 TYR A N 1
ATOM 774 C CA . TYR A 1 99 ? -5.578 4.870 4.572 1.00 95.31 99 TYR A CA 1
ATOM 775 C C . TYR A 1 99 ? -5.137 5.387 5.942 1.00 95.31 99 TYR A C 1
ATOM 777 O O . TYR A 1 99 ? -4.333 6.315 6.058 1.00 95.31 99 TYR A O 1
ATOM 785 N N . PHE A 1 100 ? -5.626 4.717 6.976 1.00 95.88 100 PHE A N 1
ATOM 786 C CA . PHE A 1 100 ? -5.203 4.878 8.358 1.00 95.88 100 PHE A CA 1
ATOM 787 C C . PHE A 1 100 ? -4.927 3.507 8.968 1.00 95.88 100 PHE A C 1
ATOM 789 O O . PHE A 1 100 ? -5.666 2.563 8.699 1.00 95.88 100 PHE A O 1
ATOM 796 N N . TYR A 1 101 ? -3.906 3.384 9.810 1.00 95.94 101 TYR A N 1
ATOM 797 C CA . TYR A 1 101 ? -3.747 2.207 10.658 1.00 95.94 101 TYR A CA 1
ATOM 798 C C . TYR A 1 101 ? -3.034 2.519 11.973 1.00 95.94 101 TYR A C 1
ATOM 800 O O . TYR A 1 101 ? -2.209 3.430 12.056 1.00 95.94 101 TYR A O 1
ATOM 808 N N . ALA A 1 102 ? -3.328 1.704 12.983 1.00 94.81 102 ALA A N 1
ATOM 809 C CA . ALA A 1 102 ? -2.705 1.736 14.298 1.00 94.81 102 ALA A CA 1
ATOM 810 C C . ALA A 1 102 ? -1.905 0.448 14.542 1.00 94.81 102 ALA A C 1
ATOM 812 O O . ALA A 1 102 ? -2.355 -0.659 14.216 1.00 94.81 102 ALA A O 1
ATOM 813 N N . VAL A 1 103 ? -0.719 0.591 15.134 1.00 92.94 103 VAL A N 1
ATOM 814 C CA . VAL A 1 103 ? 0.149 -0.535 15.513 1.00 92.94 103 VAL A CA 1
ATOM 815 C C . VAL A 1 103 ? 0.132 -0.774 17.021 1.00 92.94 103 VAL A C 1
ATOM 817 O O . VAL A 1 103 ? -0.237 0.094 17.812 1.00 92.94 103 VAL A O 1
ATOM 820 N N . LYS A 1 104 ? 0.597 -1.954 17.438 1.00 80.38 104 LYS A N 1
ATOM 821 C CA . LYS A 1 104 ? 0.563 -2.430 18.833 1.00 80.38 104 LYS A CA 1
ATOM 822 C C . LYS A 1 104 ? 1.259 -1.514 19.858 1.00 80.38 104 LYS A C 1
ATOM 824 O O . LYS A 1 104 ? 0.948 -1.582 21.041 1.00 80.38 104 LYS A O 1
ATOM 829 N N . HIS A 1 105 ? 2.168 -0.644 19.416 1.00 75.81 105 HIS A N 1
ATOM 830 C CA . HIS A 1 105 ? 2.936 0.275 20.268 1.00 75.81 105 HIS A CA 1
ATOM 831 C C . HIS A 1 105 ? 2.435 1.730 20.242 1.00 75.81 105 HIS A C 1
ATOM 833 O O . HIS A 1 105 ? 3.185 2.641 20.582 1.00 75.81 105 HIS A O 1
ATOM 839 N N . GLY A 1 106 ? 1.188 1.966 19.821 1.00 80.88 106 GLY A N 1
ATOM 840 C CA . GLY A 1 106 ? 0.562 3.295 19.868 1.00 80.88 106 GLY A CA 1
ATOM 841 C C . GLY A 1 106 ? 1.028 4.266 18.781 1.00 80.88 106 GLY A C 1
ATOM 842 O O . GLY A 1 106 ? 0.652 5.433 18.799 1.00 80.88 106 GLY A O 1
ATOM 843 N N . LYS A 1 107 ? 1.833 3.806 17.816 1.00 88.56 107 LYS A N 1
ATOM 844 C CA . LYS A 1 107 ? 2.098 4.568 16.594 1.00 88.56 107 LYS A CA 1
ATOM 845 C C . LYS A 1 107 ? 0.876 4.465 15.678 1.00 88.56 107 LYS A C 1
ATOM 847 O O . LYS A 1 107 ? 0.344 3.382 15.432 1.00 88.56 107 LYS A O 1
ATOM 852 N N . GLU A 1 108 ? 0.479 5.607 15.145 1.00 91.94 108 GLU A N 1
ATOM 853 C CA . GLU A 1 108 ? -0.583 5.731 14.157 1.00 91.94 108 GLU A CA 1
ATOM 854 C C . GLU A 1 108 ? -0.007 6.263 12.852 1.00 91.94 108 GLU A C 1
ATOM 856 O O . GLU A 1 108 ? 0.880 7.121 12.837 1.00 91.94 108 GLU A O 1
ATOM 861 N N . VAL A 1 109 ? -0.505 5.736 11.740 1.00 92.69 109 VAL A N 1
ATOM 862 C CA . VAL A 1 109 ? -0.104 6.164 10.405 1.00 92.69 109 VAL A CA 1
ATOM 863 C C . VAL A 1 109 ? -1.346 6.592 9.651 1.00 92.69 109 VAL A C 1
ATOM 865 O O . VAL A 1 109 ? -2.228 5.782 9.387 1.00 92.69 109 VAL A O 1
ATOM 868 N N . LEU A 1 110 ? -1.385 7.870 9.275 1.00 93.56 110 LEU A N 1
ATOM 869 C CA . LEU A 1 110 ? -2.452 8.462 8.477 1.00 93.56 110 LEU A CA 1
ATOM 870 C C . LEU A 1 110 ? -1.896 8.942 7.137 1.00 93.56 110 LEU A C 1
ATOM 872 O O . LEU A 1 110 ? -1.013 9.806 7.063 1.00 93.56 110 LEU A O 1
ATOM 876 N N . LYS A 1 111 ? -2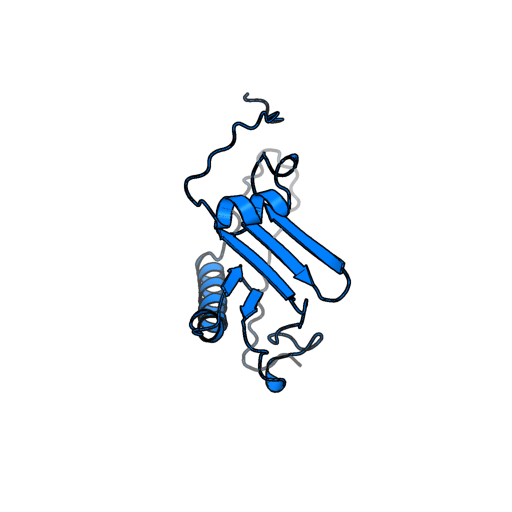.450 8.402 6.053 1.00 91.94 111 LYS A N 1
ATOM 877 C CA . LYS A 1 111 ? -2.156 8.807 4.683 1.00 91.94 111 LYS A CA 1
ATOM 878 C C . LYS A 1 111 ? -3.443 9.250 4.005 1.00 91.94 111 LYS A C 1
ATOM 880 O O . LYS A 1 111 ? -4.364 8.465 3.842 1.00 91.94 111 LYS A O 1
ATOM 885 N N . TYR A 1 112 ? -3.471 10.498 3.556 1.00 90.25 112 TYR A N 1
ATOM 886 C CA . TYR A 1 112 ? -4.544 11.025 2.722 1.00 90.25 112 TYR A CA 1
ATOM 887 C C . TYR A 1 112 ? -3.931 11.938 1.668 1.00 90.25 112 TYR A C 1
ATOM 889 O O . TYR A 1 112 ? -3.164 12.849 2.003 1.00 90.25 112 TYR A O 1
ATOM 897 N N . LYS A 1 113 ? -4.189 11.651 0.392 1.00 81.06 113 LYS A N 1
ATOM 898 C CA . LYS A 1 113 ? -3.586 12.367 -0.736 1.00 81.06 113 LYS A CA 1
ATOM 899 C C . LYS A 1 113 ? -4.588 13.335 -1.363 1.00 81.06 113 LYS A C 1
ATOM 901 O O . LYS A 1 113 ? -4.950 13.155 -2.510 1.00 81.06 113 LYS A O 1
ATOM 906 N N . GLU A 1 114 ? -4.981 14.367 -0.627 1.00 79.19 114 GLU A N 1
ATOM 907 C CA . GLU A 1 114 ? -5.821 15.461 -1.134 1.00 79.19 114 GLU A CA 1
ATOM 908 C C . GLU A 1 114 ? -5.557 16.759 -0.354 1.00 79.19 114 GLU A C 1
ATOM 910 O O . GLU A 1 114 ? -4.893 16.757 0.688 1.00 79.19 114 GLU A O 1
ATOM 915 N N . LEU A 1 115 ? -6.116 17.871 -0.840 1.00 72.81 115 LEU A N 1
ATOM 916 C CA . LEU A 1 115 ? -6.014 19.197 -0.209 1.00 72.81 115 LEU A CA 1
ATOM 917 C C . LEU A 1 115 ? -6.657 19.261 1.187 1.00 72.81 115 LEU A C 1
ATOM 919 O O . LEU A 1 115 ? -6.286 20.109 1.993 1.00 72.81 115 LEU A O 1
ATOM 923 N N . THR A 1 116 ? -7.583 18.352 1.495 1.00 76.31 116 THR A N 1
ATOM 924 C CA . THR A 1 116 ? -8.300 18.277 2.777 1.00 76.31 116 THR A CA 1
ATOM 925 C C . THR A 1 116 ? -7.558 17.482 3.853 1.00 76.31 116 THR A C 1
ATOM 927 O O . THR A 1 116 ? -8.136 17.199 4.898 1.00 76.31 116 THR A O 1
ATOM 930 N N . LYS A 1 117 ? -6.276 17.129 3.654 1.00 77.00 117 LYS A N 1
ATOM 931 C CA . LYS A 1 117 ? -5.506 16.298 4.600 1.00 77.00 117 LYS A CA 1
ATOM 932 C C . LYS A 1 117 ? -5.571 16.792 6.054 1.00 77.00 117 LYS A C 1
ATOM 934 O O . LYS A 1 117 ? -5.566 15.972 6.961 1.00 77.00 117 LYS A O 1
ATOM 939 N N . THR A 1 118 ? -5.631 18.103 6.284 1.00 79.44 118 THR A N 1
ATOM 940 C CA . THR A 1 118 ? -5.705 18.694 7.634 1.00 79.44 118 THR A CA 1
ATOM 941 C C . THR A 1 118 ? -7.007 18.398 8.376 1.00 79.44 118 THR A C 1
ATOM 943 O O . THR A 1 118 ? -7.042 18.547 9.591 1.00 79.44 118 THR A O 1
ATOM 946 N N . GLN A 1 119 ? -8.062 17.997 7.667 1.00 81.62 119 GLN A N 1
ATOM 947 C CA . GLN A 1 119 ? -9.385 17.718 8.232 1.00 81.62 119 GLN A CA 1
ATOM 948 C C . GLN A 1 119 ? -9.665 16.220 8.379 1.00 81.62 119 GLN A C 1
ATOM 950 O O . GLN A 1 119 ? -10.690 15.838 8.933 1.00 81.62 119 GLN A O 1
ATOM 955 N N . VAL A 1 120 ? -8.775 15.369 7.867 1.00 87.12 120 VAL A N 1
ATOM 956 C CA . VAL A 1 120 ? -8.929 13.918 7.935 1.00 87.12 120 VAL A CA 1
ATOM 957 C C . VAL A 1 120 ? -8.284 13.414 9.220 1.00 87.12 120 VAL A C 1
ATOM 959 O O . VAL A 1 120 ? -7.074 13.544 9.402 1.00 87.12 120 VAL A O 1
ATOM 962 N N . THR A 1 121 ? -9.099 12.828 10.095 1.00 91.19 121 THR A N 1
ATOM 963 C CA . THR A 1 121 ? -8.682 12.229 11.371 1.00 91.19 121 THR A CA 1
ATOM 964 C C . THR A 1 121 ? -8.875 10.705 11.348 1.00 91.19 121 THR A C 1
ATOM 966 O O . THR A 1 121 ? -9.515 10.185 10.429 1.00 91.19 121 THR A O 1
ATOM 969 N N . PRO A 1 122 ? -8.336 9.955 12.325 1.00 90.75 122 PRO A N 1
ATOM 970 C CA . PRO A 1 122 ? -8.636 8.531 12.483 1.00 90.75 122 PRO A CA 1
ATOM 971 C C . PRO A 1 122 ? -10.141 8.236 12.554 1.00 90.75 122 PRO A C 1
ATOM 973 O O . PRO A 1 122 ? -10.627 7.341 11.867 1.00 90.75 122 PRO A O 1
ATOM 976 N N . GLU A 1 123 ? -10.893 9.045 13.304 1.00 92.44 123 GLU A N 1
ATOM 977 C CA . GLU A 1 123 ? -12.348 8.925 13.461 1.00 92.44 123 GLU A CA 1
ATOM 978 C C . GLU A 1 123 ? -13.059 9.088 12.119 1.00 92.44 123 GLU A C 1
ATOM 980 O O . GLU A 1 123 ? -13.979 8.337 11.803 1.00 92.44 123 GLU A O 1
ATOM 985 N N . TRP A 1 124 ? -12.576 10.009 11.280 1.00 93.06 124 TRP A N 1
ATOM 986 C CA . TRP A 1 124 ? -13.111 10.197 9.936 1.00 93.06 124 TRP A CA 1
ATOM 987 C C . TRP A 1 124 ? -13.008 8.920 9.092 1.00 93.06 124 TRP A C 1
ATOM 989 O O . TRP A 1 124 ? -13.947 8.610 8.362 1.00 93.06 124 TRP A O 1
ATOM 999 N N . PHE A 1 125 ? -11.909 8.162 9.196 1.00 94.50 125 PHE A N 1
ATOM 1000 C CA . PHE A 1 125 ? -11.770 6.883 8.490 1.00 94.50 125 PHE A CA 1
ATOM 1001 C C . PHE A 1 125 ? -12.768 5.838 8.994 1.00 94.50 125 PHE A C 1
ATOM 1003 O O . PHE A 1 125 ? -13.309 5.084 8.186 1.00 94.50 125 PHE A O 1
ATOM 1010 N N . GLU A 1 126 ? -13.024 5.806 10.303 1.00 94.31 126 GLU A N 1
ATOM 1011 C CA . GLU A 1 126 ? -13.998 4.890 10.903 1.00 94.31 126 GLU A CA 1
ATOM 1012 C C . GLU A 1 126 ? -15.420 5.218 10.431 1.00 94.31 126 GLU A C 1
ATOM 1014 O O . GLU A 1 126 ? -16.148 4.338 9.972 1.00 94.31 126 GLU A O 1
ATOM 1019 N N . GLU A 1 127 ? -15.793 6.498 10.485 1.00 94.81 127 GLU A N 1
ATOM 1020 C CA . GLU A 1 127 ? -17.102 6.989 10.052 1.00 94.81 127 GLU A CA 1
ATOM 1021 C C . GLU A 1 127 ? -17.315 6.785 8.549 1.00 94.81 127 GLU A C 1
ATOM 1023 O O . GLU A 1 127 ? -18.386 6.352 8.130 1.00 94.81 127 GLU A O 1
ATOM 1028 N N . GLN A 1 128 ? -16.292 7.049 7.729 1.00 94.75 128 GLN A N 1
ATOM 1029 C CA . GLN A 1 128 ? -16.365 6.841 6.282 1.00 94.75 128 GLN A CA 1
ATOM 1030 C C . GLN A 1 128 ? -16.435 5.354 5.910 1.00 94.75 128 GLN A C 1
ATOM 1032 O O . GLN A 1 128 ? -17.052 4.999 4.910 1.00 94.75 128 GLN A O 1
ATOM 1037 N N . TYR A 1 129 ? -15.803 4.472 6.688 1.00 94.19 129 TYR A N 1
ATOM 1038 C CA . TYR A 1 129 ? -15.946 3.029 6.498 1.00 94.19 129 TYR A CA 1
ATOM 1039 C C . TYR A 1 129 ? -17.363 2.551 6.844 1.00 94.19 129 TYR A C 1
ATOM 1041 O O . TYR A 1 129 ? -17.913 1.711 6.133 1.00 94.19 129 TYR A O 1
ATOM 1049 N N . ALA A 1 130 ? -17.952 3.092 7.917 1.00 95.19 130 ALA A N 1
ATOM 1050 C CA . ALA A 1 130 ? -19.311 2.765 8.344 1.00 95.19 130 ALA A CA 1
ATOM 1051 C C . ALA A 1 130 ? -20.378 3.254 7.349 1.00 95.19 130 ALA A C 1
ATOM 1053 O O . ALA A 1 130 ? -21.354 2.546 7.104 1.00 95.19 130 ALA A O 1
ATOM 1054 N N . ASP A 1 131 ? -20.174 4.431 6.753 1.00 95.62 131 ASP A N 1
ATOM 1055 C CA . ASP A 1 131 ? -21.013 4.974 5.686 1.00 95.62 131 ASP A CA 1
ATOM 1056 C C . ASP A 1 131 ? -20.153 5.465 4.505 1.00 95.62 131 ASP A C 1
ATOM 1058 O O . ASP A 1 131 ? -19.707 6.617 4.484 1.00 95.62 131 ASP A O 1
ATOM 1062 N N . PRO A 1 132 ? -19.955 4.624 3.470 1.00 91.44 132 PRO A N 1
ATOM 1063 C CA . PRO A 1 132 ? -19.189 4.997 2.283 1.00 91.44 132 PRO A CA 1
ATOM 1064 C C . PRO A 1 132 ? -19.774 6.174 1.494 1.00 91.44 132 PRO A C 1
ATOM 1066 O O . PRO A 1 132 ? -19.050 6.791 0.713 1.00 91.44 132 PRO A O 1
ATOM 1069 N N . SER A 1 133 ? -21.064 6.481 1.673 1.00 91.94 133 SER A N 1
ATOM 1070 C CA . SER A 1 133 ? -21.743 7.596 1.006 1.00 91.94 133 SER A CA 1
ATOM 1071 C C . SER A 1 133 ? -21.623 8.920 1.763 1.00 91.94 133 SER A C 1
ATOM 1073 O O . SER A 1 133 ? -22.030 9.961 1.244 1.00 91.94 133 SER A O 1
ATOM 1075 N N . ARG A 1 134 ? -21.022 8.902 2.960 1.00 91.38 134 ARG A N 1
ATOM 1076 C CA . ARG A 1 134 ? -20.817 10.084 3.793 1.00 91.38 134 ARG A CA 1
ATOM 1077 C C . ARG A 1 134 ? -20.026 11.152 3.043 1.00 91.38 134 ARG A C 1
ATOM 1079 O O . ARG A 1 134 ? -18.953 10.900 2.496 1.00 91.38 134 ARG A O 1
ATOM 1086 N N . THR A 1 135 ? -20.541 12.376 3.086 1.00 87.69 135 THR A N 1
ATOM 1087 C CA . THR A 1 135 ? -19.897 13.569 2.530 1.00 87.69 135 THR A CA 1
ATOM 1088 C C . THR A 1 135 ? -19.749 14.634 3.603 1.00 87.69 135 THR A C 1
ATOM 1090 O O . THR A 1 135 ? -20.705 14.930 4.318 1.00 87.69 135 THR A O 1
ATOM 1093 N N . VAL A 1 136 ? -18.573 15.255 3.680 1.00 85.62 136 VAL A N 1
ATOM 1094 C CA . VAL A 1 136 ? -18.292 16.353 4.613 1.00 85.62 136 VAL A CA 1
ATOM 1095 C C . VAL A 1 136 ? -17.881 17.583 3.819 1.00 85.62 136 VAL A C 1
ATOM 1097 O O . VAL A 1 136 ? -16.996 17.514 2.966 1.00 85.62 136 VAL A O 1
ATOM 1100 N N . MET A 1 137 ? -18.516 18.717 4.108 1.00 83.31 137 MET A N 1
ATOM 1101 C CA . MET A 1 137 ? -18.119 20.000 3.537 1.00 83.31 137 MET A CA 1
ATOM 1102 C C . MET A 1 137 ? -16.884 20.522 4.268 1.00 83.31 137 MET A C 1
ATOM 1104 O O . MET A 1 137 ? -16.924 20.793 5.464 1.00 83.31 137 MET A O 1
ATOM 1108 N N . ALA A 1 138 ? -15.793 20.671 3.525 1.00 80.00 138 ALA A N 1
ATOM 1109 C CA . ALA A 1 138 ? -14.488 21.063 4.032 1.00 80.00 138 ALA A CA 1
ATOM 1110 C C . ALA A 1 138 ? -14.042 22.375 3.378 1.00 80.00 138 ALA A C 1
ATOM 1112 O O . ALA A 1 138 ? -13.961 22.457 2.152 1.00 80.00 138 ALA A O 1
ATOM 1113 N N . GLN A 1 139 ? -13.706 23.398 4.169 1.00 78.75 139 GLN A N 1
ATOM 1114 C CA . GLN A 1 139 ? -13.066 24.597 3.619 1.00 78.75 139 GLN A CA 1
ATOM 1115 C C . GLN A 1 139 ? -11.566 24.368 3.435 1.00 78.75 139 GLN A C 1
ATOM 1117 O O . GLN A 1 139 ? -10.849 24.104 4.398 1.00 78.75 139 GLN A O 1
ATOM 1122 N N . VAL A 1 140 ? -11.086 24.478 2.197 1.00 76.62 140 VAL A N 1
ATOM 1123 C CA . VAL A 1 140 ? -9.666 24.338 1.858 1.00 76.62 140 VAL A CA 1
ATOM 1124 C C . VAL A 1 140 ? -9.141 25.602 1.201 1.00 76.62 140 VAL A C 1
ATOM 1126 O O . VAL A 1 140 ? -9.796 26.192 0.344 1.00 76.62 140 VAL A O 1
ATOM 1129 N N . GLN A 1 141 ? -7.931 26.003 1.584 1.00 75.44 141 GLN A N 1
ATOM 1130 C CA . GLN A 1 141 ? -7.218 27.083 0.921 1.00 75.44 141 GLN A CA 1
ATOM 1131 C C . GLN A 1 141 ? -6.293 26.492 -0.145 1.00 75.44 141 GLN A C 1
ATOM 1133 O O . GLN A 1 141 ? -5.350 25.759 0.152 1.00 75.44 141 GLN A O 1
ATOM 1138 N N . ALA A 1 142 ? -6.574 26.806 -1.405 1.00 71.06 142 ALA A N 1
ATOM 1139 C CA . ALA A 1 142 ? -5.717 26.463 -2.526 1.00 71.06 142 ALA A CA 1
ATOM 1140 C C . ALA A 1 142 ? -4.610 27.516 -2.686 1.00 71.06 142 ALA A C 1
ATOM 1142 O O . ALA A 1 142 ? -4.886 28.670 -2.999 1.00 71.06 142 ALA A O 1
ATOM 1143 N N . ASN A 1 143 ? -3.347 27.118 -2.511 1.00 72.31 143 ASN A N 1
ATOM 1144 C CA . ASN A 1 143 ? -2.194 28.026 -2.639 1.00 72.31 143 ASN A CA 1
ATOM 1145 C C . ASN A 1 143 ? -1.691 28.194 -4.084 1.00 72.31 143 ASN A C 1
ATOM 1147 O O . ASN A 1 143 ? -0.644 28.802 -4.312 1.00 72.31 143 ASN A O 1
ATOM 1151 N N . PHE A 1 144 ? -2.396 27.646 -5.073 1.00 69.19 144 PHE A N 1
ATOM 1152 C CA . PHE A 1 144 ? -2.010 27.785 -6.472 1.00 69.19 144 PHE A CA 1
ATOM 1153 C C . PHE A 1 144 ? -2.556 29.094 -7.045 1.00 69.19 144 PHE A C 1
ATOM 1155 O O . PHE A 1 144 ? -3.762 29.325 -7.088 1.00 69.19 144 PHE A O 1
ATOM 1162 N N . ARG A 1 145 ? -1.645 29.953 -7.514 1.00 61.56 145 ARG A N 1
ATOM 1163 C CA . ARG A 1 145 ? -1.996 31.099 -8.355 1.00 61.56 145 ARG A CA 1
ATOM 1164 C C . ARG A 1 145 ? -2.324 30.580 -9.749 1.00 61.56 145 ARG A C 1
ATOM 1166 O O . ARG A 1 145 ? -1.433 30.069 -10.425 1.00 61.56 145 ARG A O 1
ATOM 1173 N N . ILE A 1 146 ? -3.574 30.729 -10.172 1.00 57.53 146 ILE A N 1
ATOM 1174 C CA . ILE A 1 146 ? -3.924 30.639 -11.591 1.00 57.53 146 ILE A CA 1
ATOM 1175 C C . ILE A 1 146 ? -3.312 31.887 -12.241 1.00 57.53 146 ILE A C 1
ATOM 1177 O O . ILE A 1 146 ? -3.640 33.005 -11.841 1.00 57.53 146 ILE A O 1
ATOM 1181 N N . LYS A 1 147 ? -2.334 31.687 -13.126 1.00 49.91 147 LYS A N 1
ATOM 1182 C CA . LYS A 1 147 ? -1.798 32.737 -14.000 1.00 49.91 147 LYS A CA 1
ATOM 1183 C C . LYS A 1 147 ? -2.577 32.751 -15.301 1.00 49.91 147 LYS A C 1
ATOM 1185 O O . LYS A 1 147 ? -2.927 31.640 -15.755 1.00 49.91 147 LYS A O 1
#

Foldseek 3Di:
DQDPPDDDDDDDDPDDPDPDPPDDPPPPPDPVVVVVVVQVVQCVLCCVVCVDPQWPDDDRNDTDGPDDDDPVQEDPPDPNRDDDDADFPDKFDPDVQAIWTAGPVGDIDGTDPDQQSVVDDPVNSVVCVVPVPDDDDDDGDDPDDDD

Sequence (147 aa):
MLSDNSFIVAYHSNRYSGSDRDYWNPPTNSAVQLAAAITVSARIYMYPYISKKDCYYTDTDSVVLGKPLPSDVISSSVLGKFKLEDEIMKGYFLAPKSYFYAVKHGKEVLKYKELTKTQVTPEWFEEQYADPSRTVMAQVQANFRIK

Radius of gyration: 22.7 Å; chains: 1; bounding box: 54×49×50 Å